Protein AF-A0AAT9IU00-F1 (afdb_monomer_lite)

Sequence (123 aa):
MLDIQGVTMPIAVALGVAGVKTIEDLADLATDEIRGGFEQKGGERVRVPGALESFNLSVPDAENLILNARIAAGWIEAPVVEEVEEAYEEGDLAADADAELADLEVANEVEGGEADADATTEQ

pLDDT: mean 78.3, std 22.3, range [33.0, 97.0]

Radius of gyration: 32.06 Å; chains: 1; bounding box: 76×57×66 Å

Secondary structure (DSSP, 8-state):
-TTSTT--HHHHHHHHHTT--SHHHHHH--HHHHH-EEEEETTEEEEE--TTGGGT--HHHHHHHHHHHHHHTTSSPPP-------------------S------------------------

Structure (mmCIF, N/CA/C/O backbone):
data_AF-A0AAT9IU00-F1
#
_entry.id   AF-A0AAT9IU00-F1
#
loop_
_atom_site.group_PDB
_atom_site.id
_atom_site.type_symbol
_atom_site.label_atom_id
_atom_site.label_alt_id
_atom_site.label_comp_id
_atom_site.label_asym_id
_atom_site.label_entity_id
_atom_site.label_seq_id
_atom_site.pdbx_PDB_ins_code
_atom_site.Cartn_x
_atom_site.Cartn_y
_atom_site.Cartn_z
_atom_site.occupancy
_atom_site.B_iso_or_equiv
_atom_site.auth_seq_id
_atom_site.auth_comp_id
_atom_site.auth_asym_id
_atom_site.auth_atom_id
_atom_site.pdbx_PDB_model_num
ATOM 1 N N . MET A 1 1 ? -8.202 -7.015 -9.441 1.00 81.94 1 MET A N 1
ATOM 2 C CA . MET A 1 1 ? -7.179 -6.716 -8.409 1.00 81.94 1 MET A CA 1
ATOM 3 C C . MET A 1 1 ? -5.931 -7.567 -8.600 1.00 81.94 1 MET A C 1
ATOM 5 O O . MET A 1 1 ? -4.857 -6.996 -8.646 1.00 81.94 1 MET A O 1
ATOM 9 N N . LEU A 1 2 ? -6.048 -8.894 -8.748 1.00 91.38 2 LEU A N 1
ATOM 10 C CA . LEU A 1 2 ? -4.895 -9.767 -9.039 1.00 91.38 2 LEU A CA 1
ATOM 11 C C . LEU A 1 2 ? -4.220 -9.471 -10.390 1.00 91.38 2 LEU A C 1
ATOM 13 O O . LEU A 1 2 ? -3.052 -9.786 -10.562 1.00 91.38 2 LEU A O 1
ATOM 17 N N . ASP A 1 3 ? -4.935 -8.836 -11.319 1.00 90.06 3 ASP A N 1
ATOM 18 C CA . ASP A 1 3 ? -4.396 -8.434 -12.625 1.00 90.06 3 ASP A CA 1
ATOM 19 C C . ASP A 1 3 ? -3.519 -7.168 -12.562 1.00 90.06 3 ASP A C 1
ATOM 21 O O . ASP A 1 3 ? -2.960 -6.750 -13.572 1.00 90.06 3 ASP A O 1
ATOM 25 N N . ILE A 1 4 ? -3.403 -6.530 -11.391 1.00 93.00 4 ILE A N 1
ATOM 26 C CA . ILE A 1 4 ? -2.577 -5.334 -11.200 1.00 93.00 4 ILE A CA 1
ATOM 27 C C . ILE A 1 4 ? -1.122 -5.767 -11.023 1.00 93.00 4 ILE A C 1
ATOM 29 O O . ILE A 1 4 ? -0.796 -6.550 -10.128 1.00 93.00 4 ILE A O 1
ATOM 33 N N . GLN A 1 5 ? -0.225 -5.206 -11.832 1.00 93.00 5 GLN A N 1
ATOM 34 C CA . GLN A 1 5 ? 1.207 -5.458 -11.704 1.00 93.00 5 GLN A CA 1
ATOM 35 C C . GLN A 1 5 ? 1.710 -5.099 -10.296 1.00 93.00 5 GLN A C 1
ATOM 37 O O . GLN A 1 5 ? 1.508 -3.987 -9.807 1.00 93.00 5 GLN A O 1
ATOM 42 N N . GLY A 1 6 ? 2.394 -6.054 -9.662 1.00 90.69 6 GLY A N 1
ATOM 43 C CA . GLY A 1 6 ? 2.893 -5.944 -8.287 1.00 90.69 6 GLY A CA 1
ATOM 44 C C . GLY A 1 6 ? 1.956 -6.537 -7.227 1.00 90.69 6 GLY A C 1
ATOM 45 O O . GLY A 1 6 ? 2.404 -6.813 -6.115 1.00 90.69 6 GLY A O 1
ATOM 46 N N . VAL A 1 7 ? 0.689 -6.824 -7.557 1.00 95.38 7 VAL A N 1
ATOM 47 C CA . VAL A 1 7 ? -0.237 -7.510 -6.643 1.00 95.38 7 VAL A CA 1
ATOM 48 C C . VAL A 1 7 ? -0.056 -9.023 -6.769 1.00 95.38 7 VAL A C 1
ATOM 50 O O . VAL A 1 7 ? -0.631 -9.686 -7.626 1.00 95.38 7 VAL A O 1
ATOM 53 N N . THR A 1 8 ? 0.747 -9.593 -5.874 1.00 95.81 8 THR A N 1
ATOM 54 C CA . THR A 1 8 ? 0.852 -11.052 -5.724 1.00 95.81 8 THR A CA 1
ATOM 55 C C . THR A 1 8 ? -0.319 -11.609 -4.908 1.00 95.81 8 THR A C 1
ATOM 57 O O . THR A 1 8 ? -0.981 -10.876 -4.172 1.00 95.81 8 THR A O 1
ATOM 60 N N . MET A 1 9 ? -0.567 -12.923 -4.973 1.00 96.44 9 MET A N 1
ATOM 61 C CA . MET A 1 9 ? -1.630 -13.556 -4.176 1.00 96.44 9 MET A CA 1
ATOM 62 C C . MET A 1 9 ? -1.497 -13.281 -2.659 1.00 96.44 9 MET A C 1
ATOM 64 O O . MET A 1 9 ? -2.495 -12.906 -2.044 1.00 96.44 9 MET A O 1
ATOM 68 N N . PRO A 1 10 ? -0.303 -13.380 -2.032 1.00 96.38 10 PRO A N 1
ATOM 69 C CA . PRO A 1 10 ? -0.130 -12.991 -0.629 1.00 96.38 10 PRO A CA 1
ATOM 70 C C . PRO A 1 10 ? -0.438 -11.514 -0.352 1.00 96.38 10 PRO A C 1
ATOM 72 O O . PRO A 1 10 ? -1.053 -11.203 0.666 1.00 96.38 10 PRO A O 1
ATOM 75 N N . ILE A 1 11 ? -0.053 -10.614 -1.263 1.00 96.00 11 ILE A N 1
ATOM 76 C CA . ILE A 1 11 ? -0.340 -9.176 -1.151 1.00 96.00 11 ILE A CA 1
ATOM 77 C C . ILE A 1 11 ? -1.850 -8.929 -1.212 1.00 96.00 11 ILE A C 1
ATOM 79 O O . ILE A 1 11 ? -2.383 -8.212 -0.370 1.00 96.00 11 ILE A O 1
ATOM 83 N N . ALA A 1 12 ? -2.562 -9.570 -2.142 1.00 95.88 12 ALA A N 1
ATOM 84 C CA . ALA A 1 12 ? -4.016 -9.455 -2.247 1.00 95.88 12 ALA A CA 1
ATOM 85 C C . ALA A 1 12 ? -4.734 -9.936 -0.974 1.00 95.88 12 ALA A C 1
ATOM 87 O O . ALA A 1 12 ? -5.691 -9.307 -0.526 1.00 95.88 12 ALA A O 1
ATOM 88 N N . VAL A 1 13 ? -4.255 -11.021 -0.354 1.00 96.25 13 VAL A N 1
ATOM 89 C CA . VAL A 1 13 ? -4.796 -11.506 0.927 1.00 96.25 13 VAL A CA 1
ATOM 90 C C . VAL A 1 13 ? -4.564 -10.487 2.042 1.00 96.25 13 VAL A C 1
ATOM 92 O O . VAL A 1 13 ? -5.497 -10.184 2.784 1.00 96.25 13 VAL A O 1
ATOM 95 N 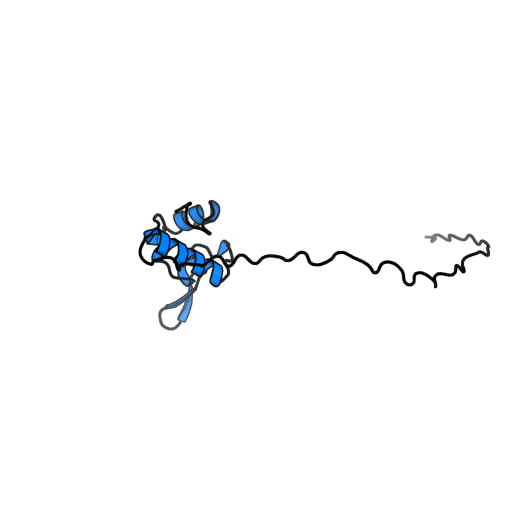N . ALA A 1 14 ? -3.353 -9.938 2.154 1.00 96.19 14 ALA A N 1
ATOM 96 C CA . ALA A 1 14 ? -3.031 -8.944 3.176 1.00 96.19 14 ALA A CA 1
ATOM 97 C C . ALA A 1 14 ? -3.862 -7.660 3.020 1.00 96.19 14 ALA A C 1
ATOM 99 O O . ALA A 1 14 ? -4.428 -7.174 3.999 1.00 96.19 14 ALA A O 1
ATOM 100 N N . LEU A 1 15 ? -4.027 -7.176 1.786 1.00 95.88 15 LEU A N 1
ATOM 101 C CA . LEU A 1 15 ? -4.906 -6.049 1.467 1.00 95.88 15 LEU A CA 1
ATOM 102 C C . LEU A 1 15 ? -6.363 -6.345 1.855 1.00 95.88 15 LEU A C 1
ATOM 104 O O . LEU A 1 15 ? -6.999 -5.532 2.525 1.00 95.88 15 LEU A O 1
ATOM 108 N N . GLY A 1 16 ? -6.862 -7.548 1.555 1.00 95.44 16 GLY A N 1
ATOM 109 C CA . GLY A 1 16 ? -8.204 -7.974 1.959 1.00 95.44 16 GLY A CA 1
ATOM 110 C C . GLY A 1 16 ? -8.409 -8.006 3.479 1.00 95.44 16 GLY A C 1
ATOM 111 O O . GLY A 1 16 ? -9.475 -7.615 3.960 1.00 95.44 16 GLY A O 1
ATOM 112 N N . VAL A 1 17 ? -7.392 -8.420 4.247 1.00 95.75 17 VAL A N 1
ATOM 113 C CA . VAL A 1 17 ? -7.401 -8.375 5.724 1.00 95.75 17 VAL A CA 1
ATOM 114 C C . VAL A 1 17 ? -7.392 -6.933 6.238 1.00 95.75 17 VAL A C 1
ATOM 116 O O . VAL A 1 17 ? -8.089 -6.633 7.206 1.00 95.75 17 VAL A O 1
ATOM 119 N N . ALA A 1 18 ? -6.670 -6.036 5.564 1.00 94.75 18 ALA A N 1
ATOM 120 C CA . ALA A 1 18 ? -6.656 -4.603 5.857 1.00 94.75 18 ALA A CA 1
ATOM 121 C C . ALA A 1 18 ? -7.942 -3.867 5.422 1.00 94.75 18 ALA A C 1
ATOM 123 O O . ALA A 1 18 ? -8.090 -2.680 5.694 1.00 94.75 18 ALA A O 1
ATOM 124 N N . GLY A 1 19 ? -8.893 -4.559 4.782 1.00 95.31 19 GLY A N 1
ATOM 125 C CA . GLY A 1 19 ? -10.180 -3.998 4.363 1.00 95.31 19 GLY A CA 1
ATOM 126 C C . GLY A 1 19 ? -10.215 -3.454 2.933 1.00 95.31 19 GLY A C 1
ATOM 127 O O . GLY A 1 19 ? -11.270 -2.996 2.505 1.00 95.31 19 GLY A O 1
ATOM 128 N N . VAL A 1 20 ? -9.118 -3.573 2.185 1.00 96.62 20 VAL A N 1
ATOM 129 C CA . VAL A 1 20 ? -8.971 -3.136 0.791 1.00 96.62 20 VAL A CA 1
ATOM 130 C C . VAL A 1 20 ? -9.444 -4.269 -0.120 1.00 96.62 20 VAL A C 1
ATOM 132 O O . VAL A 1 20 ? -8.789 -5.309 -0.216 1.00 96.62 20 VAL A O 1
ATOM 135 N N . LYS A 1 21 ? -10.618 -4.119 -0.743 1.00 94.69 21 LYS A N 1
ATOM 136 C CA . LYS A 1 21 ? -11.301 -5.224 -1.451 1.00 94.69 21 LYS A CA 1
ATOM 137 C C . LYS A 1 21 ? -11.456 -4.983 -2.942 1.00 94.69 21 LYS A C 1
ATOM 139 O O . LYS A 1 21 ? -11.621 -5.941 -3.700 1.00 94.69 21 LYS A O 1
ATOM 144 N N . THR A 1 22 ? -11.447 -3.725 -3.351 1.00 96.38 22 THR A N 1
ATOM 145 C CA . THR A 1 22 ? -11.655 -3.307 -4.734 1.00 96.38 22 THR A CA 1
ATOM 146 C C . THR A 1 22 ? -10.388 -2.685 -5.314 1.00 96.38 22 THR A C 1
ATOM 148 O O . THR A 1 22 ? -9.404 -2.449 -4.609 1.00 96.38 22 THR A O 1
ATOM 151 N N . ILE A 1 23 ? -10.382 -2.483 -6.632 1.00 96.06 23 ILE A N 1
ATOM 152 C CA . ILE A 1 23 ? -9.267 -1.806 -7.308 1.00 96.06 23 ILE A CA 1
ATOM 153 C C . ILE A 1 23 ? -9.257 -0.334 -6.892 1.00 96.06 23 ILE A C 1
ATOM 155 O O . ILE A 1 23 ? -8.197 0.230 -6.647 1.00 96.06 23 ILE A O 1
ATOM 159 N N . GLU A 1 24 ? -10.446 0.243 -6.754 1.00 96.25 24 GLU A N 1
ATOM 160 C CA . GLU A 1 24 ? -10.686 1.602 -6.297 1.00 96.25 24 GLU A CA 1
ATOM 161 C C . GLU A 1 24 ? -10.171 1.812 -4.869 1.00 96.25 24 GLU A C 1
ATOM 163 O O . GLU A 1 24 ? -9.480 2.796 -4.631 1.00 96.25 24 GLU A O 1
ATOM 168 N N . ASP A 1 25 ? -10.405 0.861 -3.953 1.00 96.81 25 ASP A N 1
ATOM 169 C CA . ASP A 1 25 ? -9.865 0.942 -2.587 1.00 96.81 25 ASP A CA 1
ATOM 170 C C . ASP A 1 25 ? -8.330 1.002 -2.603 1.00 96.81 25 ASP A C 1
ATOM 172 O O . ASP A 1 25 ? -7.733 1.776 -1.866 1.00 96.81 25 ASP A O 1
ATOM 176 N N . LEU A 1 26 ? -7.678 0.187 -3.443 1.00 95.94 26 LEU A N 1
ATOM 177 C CA . LEU A 1 26 ? -6.216 0.178 -3.559 1.00 95.94 26 LEU A CA 1
ATOM 178 C C . LEU A 1 26 ? -5.683 1.459 -4.221 1.00 95.94 26 LEU A C 1
ATOM 180 O O . LEU A 1 26 ? -4.610 1.935 -3.858 1.00 95.94 26 LEU A O 1
ATOM 184 N N . ALA A 1 27 ? -6.417 2.005 -5.191 1.00 96.88 27 ALA A N 1
ATOM 185 C CA . ALA A 1 27 ? -6.061 3.234 -5.894 1.00 96.88 27 ALA A CA 1
ATOM 186 C C . ALA A 1 27 ? -6.154 4.485 -4.998 1.00 96.88 27 ALA A C 1
ATOM 188 O O . ALA A 1 27 ? -5.417 5.456 -5.231 1.00 96.88 27 ALA A O 1
ATOM 189 N N . ASP A 1 28 ? -7.033 4.453 -3.990 1.00 97.00 28 ASP A N 1
ATOM 190 C CA . ASP A 1 28 ? -7.243 5.540 -3.026 1.00 97.00 28 ASP A CA 1
ATOM 191 C C . ASP A 1 28 ? -6.151 5.613 -1.948 1.00 97.00 28 ASP A C 1
ATOM 193 O O . ASP A 1 28 ? -5.912 6.680 -1.387 1.00 97.00 28 ASP A O 1
ATOM 197 N N . LEU A 1 29 ? -5.435 4.511 -1.694 1.00 96.62 29 LEU A N 1
ATOM 198 C CA . LEU A 1 29 ? -4.408 4.469 -0.652 1.00 96.62 29 LEU A CA 1
ATOM 199 C C . LEU A 1 29 ? -3.231 5.414 -0.919 1.00 96.62 29 LEU A C 1
ATOM 201 O O . LEU A 1 29 ? -2.760 5.594 -2.051 1.00 96.62 29 LEU A O 1
ATOM 205 N N . ALA A 1 30 ? -2.680 5.933 0.175 1.00 96.06 30 ALA A N 1
ATOM 206 C CA . ALA A 1 30 ? -1.387 6.596 0.222 1.00 96.06 30 ALA A CA 1
ATOM 207 C C . ALA A 1 30 ? -0.236 5.620 0.540 1.00 96.06 30 ALA A C 1
ATOM 209 O O . ALA A 1 30 ? -0.408 4.534 1.102 1.00 96.06 30 ALA A O 1
ATOM 210 N N . THR A 1 31 ? 0.992 6.022 0.201 1.00 96.12 31 THR A N 1
ATOM 211 C CA . THR A 1 31 ? 2.203 5.205 0.396 1.00 96.12 31 THR A CA 1
ATOM 212 C C . THR A 1 31 ? 2.424 4.817 1.863 1.00 96.12 31 THR A C 1
ATOM 214 O O . THR A 1 31 ? 2.914 3.722 2.154 1.00 96.12 31 THR A O 1
ATOM 217 N N . ASP A 1 32 ? 2.067 5.689 2.804 1.00 95.12 32 ASP A N 1
ATOM 218 C CA . ASP A 1 32 ? 2.178 5.451 4.242 1.00 95.12 32 ASP A CA 1
ATOM 219 C C . ASP A 1 32 ? 1.067 4.549 4.794 1.00 95.12 32 ASP A C 1
ATOM 221 O O . ASP A 1 32 ? 1.327 3.794 5.728 1.00 95.12 32 ASP A O 1
ATOM 225 N N . GLU A 1 33 ? -0.113 4.517 4.176 1.00 95.69 33 GLU A N 1
ATOM 226 C CA . GLU A 1 33 ? -1.151 3.526 4.495 1.00 95.69 33 GLU A CA 1
ATOM 227 C C . GLU A 1 33 ? -0.736 2.114 4.061 1.00 95.69 33 GLU A C 1
ATOM 229 O O . GLU A 1 33 ? -1.121 1.125 4.683 1.00 95.69 33 GLU A O 1
ATOM 234 N N . ILE A 1 34 ? 0.119 1.999 3.039 1.00 95.88 34 ILE A N 1
ATOM 235 C CA . ILE A 1 34 ? 0.691 0.720 2.603 1.00 95.88 34 ILE A CA 1
ATOM 236 C C . ILE A 1 34 ? 1.880 0.307 3.473 1.00 95.88 34 ILE A C 1
ATOM 238 O O . ILE A 1 34 ? 1.943 -0.832 3.938 1.00 95.88 34 ILE A O 1
ATOM 242 N N . ARG A 1 35 ? 2.841 1.210 3.691 1.00 95.88 35 ARG A N 1
ATOM 243 C CA . ARG A 1 35 ? 4.136 0.886 4.327 1.00 95.88 35 ARG A CA 1
ATOM 244 C C . ARG A 1 35 ? 4.200 1.177 5.825 1.00 95.88 35 ARG A C 1
ATOM 246 O O . ARG A 1 35 ? 5.165 0.803 6.489 1.00 95.88 35 ARG A O 1
ATOM 253 N N . GLY A 1 36 ? 3.202 1.865 6.352 1.00 94.88 36 GLY A N 1
ATOM 254 C CA . GLY A 1 36 ? 3.166 2.367 7.713 1.00 94.88 36 GLY A CA 1
ATOM 255 C C . GLY A 1 36 ? 3.762 3.765 7.799 1.00 94.88 36 GLY A C 1
ATOM 256 O O . GLY A 1 36 ? 4.872 4.041 7.326 1.00 94.88 36 GLY A O 1
ATOM 257 N N . GLY A 1 37 ? 3.039 4.642 8.481 1.00 93.69 37 GLY A N 1
ATOM 258 C CA . GLY A 1 37 ? 3.332 6.060 8.611 1.00 93.69 37 GLY A CA 1
ATOM 259 C C . GLY A 1 37 ? 3.515 6.501 10.053 1.00 93.69 37 GLY A C 1
ATOM 260 O O . GLY A 1 37 ? 3.698 5.702 10.976 1.00 93.69 37 GLY A O 1
ATOM 261 N N . PHE A 1 38 ? 3.495 7.812 10.246 1.00 93.81 38 PHE A N 1
ATOM 262 C CA . PHE A 1 38 ? 3.360 8.410 11.563 1.00 93.81 38 PHE A CA 1
ATOM 263 C C . PHE A 1 38 ? 2.255 9.451 11.512 1.00 93.81 38 PHE A C 1
ATOM 265 O O . PHE A 1 38 ? 2.260 10.312 10.637 1.00 93.81 38 PHE A O 1
ATOM 272 N N . GLU A 1 39 ? 1.363 9.407 12.490 1.00 92.44 39 GLU A N 1
ATOM 273 C CA . GLU A 1 39 ? 0.280 10.369 12.642 1.00 92.44 39 GLU A CA 1
ATOM 274 C C . GLU A 1 39 ? 0.519 11.245 13.873 1.00 92.44 39 GLU A C 1
ATOM 276 O O . GLU A 1 39 ? 1.068 10.795 14.881 1.00 92.44 39 GLU A O 1
ATOM 281 N N . GLN A 1 40 ? 0.080 12.501 13.812 1.00 93.31 40 GLN A N 1
ATOM 282 C CA . GLN A 1 40 ? 0.092 13.412 14.957 1.00 93.31 40 GLN A CA 1
ATOM 283 C C . GLN A 1 40 ? -1.241 13.296 15.705 1.00 93.31 40 GLN A C 1
ATOM 285 O O . GLN A 1 40 ? -2.274 13.741 15.204 1.00 93.31 40 GLN A O 1
ATOM 290 N N . LYS A 1 41 ? -1.230 12.742 16.921 1.00 90.69 41 LYS A N 1
ATOM 291 C CA . LYS A 1 41 ? -2.411 12.675 17.800 1.00 90.69 41 LYS A CA 1
ATOM 292 C C . LYS A 1 41 ? -2.126 13.461 19.072 1.00 90.69 41 LYS A C 1
ATOM 294 O O . LYS A 1 41 ? -1.249 13.107 19.846 1.00 90.69 41 LYS A O 1
ATOM 299 N N . GLY A 1 42 ? -2.834 14.576 19.261 1.00 86.31 42 GLY A N 1
ATOM 300 C CA . GLY A 1 42 ? -2.691 15.404 20.466 1.00 86.31 42 GLY A CA 1
ATOM 301 C C . GLY A 1 42 ? -1.305 16.035 20.660 1.00 86.31 42 GLY A C 1
ATOM 302 O O . GLY A 1 42 ? -0.933 16.329 21.789 1.00 86.31 42 GLY A O 1
ATOM 303 N N . GLY A 1 43 ? -0.539 16.238 19.582 1.00 92.00 43 GLY A N 1
ATOM 304 C CA . GLY A 1 43 ? 0.823 16.787 19.637 1.00 92.00 43 GLY A CA 1
ATOM 305 C C . GLY A 1 43 ? 1.931 15.740 19.792 1.00 92.00 43 GLY A C 1
ATOM 306 O O . GLY A 1 43 ? 3.102 16.109 19.745 1.00 92.00 43 GLY A O 1
ATOM 307 N N . GLU A 1 44 ? 1.583 14.456 19.916 1.00 91.19 44 GLU A N 1
ATOM 308 C CA . GLU A 1 44 ? 2.532 13.343 19.915 1.00 91.19 44 GLU A CA 1
ATOM 309 C C . GLU A 1 44 ? 2.536 12.616 18.564 1.00 91.19 44 GLU A C 1
ATOM 311 O O . GLU A 1 44 ? 1.494 12.438 17.923 1.00 91.19 44 GLU A O 1
ATOM 316 N N . ARG A 1 45 ? 3.728 12.184 18.144 1.00 95.06 45 ARG A N 1
ATOM 317 C CA . ARG A 1 45 ? 3.945 11.416 16.918 1.00 95.06 45 ARG A CA 1
ATOM 318 C C . ARG A 1 45 ? 3.764 9.924 17.209 1.00 95.06 45 ARG A C 1
ATOM 320 O O . ARG A 1 45 ? 4.632 9.306 17.820 1.00 95.06 45 ARG A O 1
ATOM 327 N N . VAL A 1 46 ? 2.674 9.337 16.722 1.00 95.19 46 VAL A N 1
ATOM 328 C CA . VAL A 1 46 ? 2.329 7.918 16.911 1.00 95.19 46 VAL A CA 1
ATOM 329 C C . VAL A 1 46 ? 2.612 7.140 15.626 1.00 95.19 46 VAL A C 1
ATOM 331 O O . VAL A 1 46 ? 2.235 7.573 14.540 1.00 95.19 46 VAL A O 1
ATOM 334 N N . ARG A 1 47 ? 3.285 5.987 15.731 1.00 93.69 47 ARG A N 1
ATOM 335 C CA . ARG A 1 47 ? 3.501 5.073 14.596 1.00 93.69 47 ARG A CA 1
ATOM 336 C C . ARG A 1 47 ? 2.193 4.352 14.269 1.00 93.69 47 ARG A C 1
ATOM 338 O O . ARG A 1 47 ? 1.583 3.773 15.166 1.00 93.69 47 ARG A O 1
ATOM 345 N N . VAL A 1 48 ? 1.804 4.353 12.997 1.00 94.44 48 VAL A N 1
ATOM 346 C CA . VAL A 1 48 ? 0.647 3.597 12.501 1.00 94.44 48 VAL A CA 1
ATOM 347 C C . VAL A 1 48 ? 1.147 2.547 11.511 1.00 94.44 48 VAL A C 1
ATOM 349 O O . VAL A 1 48 ? 1.860 2.918 10.573 1.00 94.44 48 VAL A O 1
ATOM 352 N N . PRO A 1 49 ? 0.849 1.254 11.733 1.00 94.06 49 PRO A N 1
ATOM 353 C CA . PRO A 1 49 ? 1.281 0.202 10.829 1.00 94.06 49 PRO A CA 1
ATOM 354 C C . PRO A 1 49 ? 0.513 0.263 9.509 1.00 94.06 49 PRO A C 1
ATOM 356 O O . PRO A 1 49 ? -0.671 0.597 9.489 1.00 94.06 49 PRO A O 1
ATOM 359 N N . GLY A 1 50 ? 1.196 -0.062 8.414 1.00 95.44 50 GLY A N 1
ATOM 360 C CA . GLY A 1 50 ? 0.601 -0.081 7.077 1.00 95.44 50 GLY A CA 1
ATOM 361 C C . GLY A 1 50 ? 0.027 -1.444 6.709 1.00 95.44 50 GLY A C 1
ATOM 362 O O . GLY A 1 50 ? 0.426 -2.469 7.265 1.00 95.44 50 GLY A O 1
ATOM 363 N N . ALA A 1 51 ? -0.862 -1.471 5.717 1.00 95.62 51 ALA A N 1
ATOM 364 C CA . ALA A 1 51 ? -1.526 -2.681 5.233 1.00 95.62 51 ALA A CA 1
ATOM 365 C C . ALA A 1 51 ? -0.549 -3.765 4.738 1.00 95.62 51 ALA A C 1
ATOM 367 O O . ALA A 1 51 ? -0.830 -4.957 4.863 1.00 95.62 51 ALA A O 1
ATOM 368 N N . LEU A 1 52 ? 0.605 -3.363 4.195 1.00 96.31 52 LEU A N 1
ATOM 3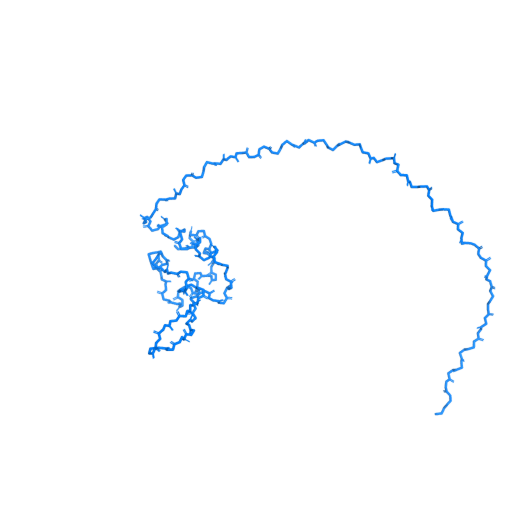69 C CA . LEU A 1 52 ? 1.642 -4.249 3.660 1.00 96.31 52 LEU A CA 1
ATOM 370 C C . LEU A 1 52 ? 2.992 -4.084 4.375 1.00 96.31 52 LEU A C 1
ATOM 372 O O . LEU A 1 52 ? 4.027 -4.447 3.816 1.00 96.31 52 LEU A O 1
ATOM 376 N N . GLU A 1 53 ? 3.017 -3.582 5.615 1.00 94.12 53 GLU A N 1
ATOM 377 C CA . GLU A 1 53 ? 4.273 -3.353 6.353 1.00 94.12 53 GLU A CA 1
ATOM 378 C C . GLU A 1 53 ? 5.112 -4.639 6.485 1.00 94.12 53 GLU A C 1
ATOM 380 O O . GLU A 1 53 ? 6.333 -4.605 6.342 1.00 94.12 53 GLU A O 1
ATOM 385 N N . SER A 1 54 ? 4.468 -5.803 6.634 1.00 94.25 54 SER A N 1
ATOM 386 C CA . SER A 1 54 ? 5.148 -7.107 6.707 1.00 94.25 54 SER A CA 1
ATOM 387 C C . SER A 1 54 ? 5.882 -7.515 5.423 1.00 94.25 54 SER A C 1
ATOM 389 O O . SER A 1 54 ? 6.764 -8.368 5.481 1.00 94.25 54 SER A O 1
ATOM 391 N N . PHE A 1 55 ? 5.539 -6.924 4.275 1.00 95.75 55 PHE A N 1
ATOM 392 C CA . PHE A 1 55 ? 6.199 -7.195 2.994 1.00 95.75 55 PHE A CA 1
ATOM 393 C C . PHE A 1 55 ? 7.449 -6.338 2.783 1.00 95.75 55 PHE A C 1
ATOM 395 O O . PHE A 1 55 ? 8.172 -6.561 1.816 1.00 95.75 55 PHE A O 1
ATOM 402 N N . ASN A 1 56 ? 7.708 -5.374 3.677 1.00 94.62 56 ASN A N 1
ATOM 403 C CA . ASN A 1 56 ? 8.876 -4.498 3.650 1.00 94.62 56 ASN A CA 1
ATOM 404 C C . ASN A 1 56 ? 9.146 -3.892 2.258 1.00 94.62 56 ASN A C 1
ATOM 406 O O . ASN A 1 56 ? 10.291 -3.815 1.810 1.00 94.62 56 ASN A O 1
ATOM 410 N N . LEU A 1 57 ? 8.073 -3.480 1.571 1.00 95.00 57 LEU A N 1
ATOM 411 C CA . LEU A 1 57 ? 8.155 -2.862 0.249 1.00 95.00 57 LEU A CA 1
ATOM 412 C C . LEU A 1 57 ? 9.068 -1.636 0.302 1.00 95.00 57 LEU A C 1
ATOM 414 O O . LEU A 1 57 ? 9.108 -0.924 1.315 1.00 95.00 57 LEU A O 1
ATOM 418 N N . SER A 1 58 ? 9.782 -1.364 -0.788 1.00 96.00 58 SER A N 1
ATOM 419 C CA . SER A 1 58 ? 10.484 -0.090 -0.944 1.00 96.00 58 SER A CA 1
ATOM 420 C C . SER A 1 58 ? 9.478 1.055 -1.175 1.00 96.00 58 SER A C 1
ATOM 422 O O . SER A 1 58 ? 8.293 0.815 -1.415 1.00 96.00 58 SER A O 1
ATOM 424 N N . VAL A 1 59 ? 9.922 2.317 -1.063 1.00 95.31 59 VAL A N 1
ATOM 425 C CA . VAL A 1 59 ? 9.085 3.476 -1.445 1.00 95.31 59 VAL A CA 1
ATOM 426 C C . VAL A 1 59 ? 8.583 3.330 -2.890 1.00 95.31 59 VAL A C 1
ATOM 428 O O . VAL A 1 59 ? 7.365 3.333 -3.062 1.00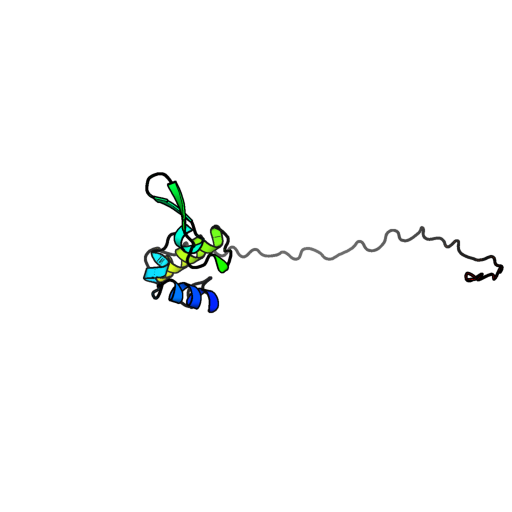 95.31 59 VAL A O 1
ATOM 431 N N . PRO A 1 60 ? 9.462 3.136 -3.901 1.00 96.62 60 PRO A N 1
ATOM 432 C CA . PRO A 1 60 ? 9.011 3.073 -5.286 1.00 96.62 60 PRO A CA 1
ATOM 433 C C . PRO A 1 60 ? 8.116 1.864 -5.561 1.00 96.62 60 PRO A C 1
ATOM 435 O O . PRO A 1 60 ? 7.189 1.984 -6.350 1.00 96.62 60 PRO A O 1
ATOM 438 N N . ASP A 1 61 ? 8.315 0.720 -4.897 1.00 95.94 61 ASP A N 1
ATOM 439 C CA . ASP A 1 61 ? 7.432 -0.439 -5.100 1.00 95.94 61 ASP A CA 1
ATOM 440 C C . ASP A 1 61 ? 6.005 -0.163 -4.618 1.00 95.94 61 ASP A C 1
ATOM 442 O O . ASP A 1 61 ? 5.042 -0.517 -5.295 1.00 95.94 61 ASP A O 1
ATOM 446 N N . ALA A 1 62 ? 5.857 0.492 -3.462 1.00 96.56 62 ALA A N 1
ATOM 447 C CA . ALA A 1 62 ? 4.544 0.873 -2.948 1.00 96.56 62 ALA A CA 1
ATOM 448 C C . ALA A 1 62 ? 3.883 1.953 -3.818 1.00 96.56 62 ALA A C 1
ATOM 450 O O . ALA A 1 62 ? 2.691 1.864 -4.103 1.00 96.56 62 ALA A O 1
ATOM 451 N N . GLU A 1 63 ? 4.653 2.940 -4.282 1.00 96.31 63 GLU A N 1
ATOM 452 C CA . GLU A 1 63 ? 4.162 3.970 -5.203 1.00 96.31 63 GLU A CA 1
ATOM 453 C C . GLU A 1 63 ? 3.722 3.369 -6.543 1.00 96.31 63 GLU A C 1
ATOM 455 O O . GLU A 1 63 ? 2.632 3.679 -7.022 1.00 96.31 63 GLU A O 1
ATOM 460 N N . ASN A 1 64 ? 4.513 2.455 -7.110 1.00 96.12 64 ASN A N 1
ATOM 461 C CA . ASN A 1 64 ? 4.176 1.742 -8.340 1.00 96.12 64 ASN A CA 1
ATOM 462 C C . ASN A 1 64 ? 2.921 0.882 -8.172 1.00 96.12 64 ASN A C 1
ATOM 464 O O . ASN A 1 64 ? 2.084 0.847 -9.071 1.00 96.12 64 ASN A O 1
ATOM 468 N N . LEU A 1 65 ? 2.748 0.222 -7.022 1.00 96.25 65 LEU A N 1
ATOM 469 C CA . LEU A 1 65 ? 1.540 -0.549 -6.722 1.00 96.25 65 LEU A CA 1
ATOM 470 C C . LEU A 1 65 ? 0.282 0.338 -6.774 1.00 96.25 65 LEU A C 1
ATOM 472 O O . LEU A 1 65 ? -0.703 -0.025 -7.418 1.00 96.25 65 LEU A O 1
ATOM 476 N N . ILE A 1 66 ? 0.337 1.514 -6.139 1.00 96.50 66 ILE A N 1
ATOM 477 C CA . ILE A 1 66 ? -0.760 2.495 -6.129 1.00 96.50 66 ILE A CA 1
ATOM 478 C C . ILE A 1 66 ? -0.994 3.049 -7.538 1.00 96.50 66 ILE A C 1
ATOM 480 O O . ILE A 1 66 ? -2.134 3.151 -7.991 1.00 96.50 66 ILE A O 1
ATOM 484 N N . LEU A 1 67 ? 0.074 3.390 -8.260 1.00 96.31 67 LEU A N 1
ATOM 485 C CA . LEU A 1 67 ? -0.006 3.942 -9.612 1.00 96.31 67 LEU A CA 1
ATOM 486 C C . LEU A 1 67 ? -0.639 2.942 -10.590 1.00 96.31 67 LEU A C 1
ATOM 488 O O . LEU A 1 67 ? -1.566 3.299 -11.317 1.00 96.31 67 LEU A O 1
ATOM 492 N N . ASN A 1 68 ? -0.225 1.675 -10.537 1.00 95.81 68 ASN A N 1
ATOM 493 C CA . ASN A 1 68 ? -0.815 0.600 -11.334 1.00 95.81 68 ASN A CA 1
ATOM 494 C C . ASN A 1 68 ? -2.293 0.379 -10.984 1.00 95.81 68 ASN A C 1
ATOM 496 O O . ASN A 1 68 ? -3.106 0.136 -11.877 1.00 95.81 68 ASN A O 1
ATOM 500 N N . ALA A 1 69 ? -2.667 0.502 -9.706 1.00 96.31 69 ALA A N 1
ATOM 501 C CA . ALA A 1 69 ? -4.065 0.431 -9.293 1.00 96.31 69 ALA A CA 1
ATOM 502 C C . ALA A 1 69 ? -4.893 1.604 -9.841 1.00 96.31 69 ALA A C 1
ATOM 504 O O . ALA A 1 69 ? -5.995 1.383 -10.336 1.00 96.31 69 ALA A O 1
ATOM 505 N N . ARG A 1 70 ? -4.353 2.830 -9.840 1.00 96.56 70 ARG A N 1
ATOM 506 C CA . ARG A 1 70 ? -5.015 4.018 -10.417 1.00 96.56 70 ARG A CA 1
ATOM 507 C C . ARG A 1 70 ? -5.198 3.914 -11.928 1.00 96.56 70 ARG A C 1
ATOM 509 O O . ARG A 1 70 ? -6.236 4.336 -12.435 1.00 96.56 70 ARG A O 1
ATOM 516 N N . ILE A 1 71 ? -4.233 3.326 -12.635 1.00 95.44 71 ILE A N 1
ATOM 517 C CA . ILE A 1 71 ? -4.363 3.009 -14.065 1.00 95.44 71 ILE A CA 1
ATOM 518 C C . ILE A 1 71 ? -5.471 1.974 -14.271 1.00 95.44 71 ILE A C 1
ATOM 520 O O . ILE A 1 71 ? -6.367 2.181 -15.084 1.00 95.44 71 ILE A O 1
ATOM 524 N N . ALA A 1 72 ? -5.458 0.883 -13.499 1.00 93.88 72 ALA A N 1
ATOM 525 C CA . ALA A 1 72 ? -6.471 -0.168 -13.597 1.00 93.88 72 ALA A CA 1
ATOM 526 C C . ALA A 1 72 ? -7.887 0.323 -13.233 1.00 93.88 72 ALA A C 1
ATOM 528 O O . ALA A 1 72 ? -8.863 -0.158 -13.803 1.00 93.88 72 ALA A O 1
ATOM 529 N N . ALA A 1 73 ? -7.999 1.296 -12.323 1.00 94.50 73 ALA A N 1
ATOM 530 C CA . ALA A 1 73 ? -9.248 1.979 -11.980 1.00 94.50 73 ALA A CA 1
ATOM 531 C C . ALA A 1 73 ? -9.689 3.012 -13.038 1.00 94.50 73 ALA A C 1
ATOM 533 O O . ALA A 1 73 ? -10.793 3.549 -12.954 1.00 94.50 73 ALA A O 1
ATOM 534 N N . GLY A 1 74 ? -8.828 3.335 -14.009 1.00 94.94 74 GLY A N 1
ATOM 535 C CA . GLY A 1 74 ? -9.077 4.363 -15.020 1.00 94.94 74 GLY A CA 1
ATOM 536 C C . GLY A 1 74 ? -9.032 5.797 -14.483 1.00 94.94 74 GLY A C 1
ATOM 537 O O . GLY A 1 74 ? -9.598 6.695 -15.102 1.00 94.94 74 GLY A O 1
ATOM 538 N N . TRP A 1 75 ? -8.398 6.033 -13.329 1.00 94.88 75 TRP A N 1
ATOM 539 C CA . TRP A 1 75 ? -8.258 7.376 -12.746 1.00 94.88 75 TRP A CA 1
ATOM 540 C C . TRP A 1 75 ? -7.168 8.188 -13.437 1.00 94.88 75 TRP A C 1
ATOM 542 O O . TRP A 1 75 ? -7.248 9.414 -13.504 1.00 94.88 75 TRP A O 1
ATOM 552 N N . ILE A 1 76 ? -6.144 7.494 -13.932 1.00 93.44 76 ILE A N 1
ATOM 553 C CA . ILE A 1 76 ? -5.030 8.069 -14.679 1.00 93.44 76 ILE A CA 1
ATOM 554 C C . ILE A 1 76 ? -4.736 7.200 -15.899 1.00 93.44 76 ILE A C 1
ATOM 556 O O . ILE A 1 76 ? -4.959 5.990 -15.884 1.00 93.44 76 ILE A O 1
ATOM 560 N N . GLU A 1 77 ? -4.217 7.822 -16.949 1.00 91.19 77 GLU A N 1
ATOM 561 C CA . GLU A 1 77 ? -3.739 7.117 -18.134 1.00 91.19 77 GLU A CA 1
ATOM 562 C C . GLU A 1 77 ? -2.289 6.666 -17.922 1.00 91.19 77 GLU A C 1
ATOM 564 O O . GLU A 1 77 ? -1.480 7.398 -17.342 1.00 91.19 77 GLU A O 1
ATOM 569 N N . ALA A 1 78 ? -1.964 5.450 -18.366 1.00 85.88 78 ALA A N 1
ATOM 570 C CA . ALA A 1 78 ? -0.594 4.961 -18.324 1.00 85.88 78 ALA A CA 1
ATOM 571 C C . ALA A 1 78 ? 0.281 5.809 -19.261 1.00 85.88 78 ALA A C 1
ATOM 573 O O . ALA A 1 78 ? -0.138 6.085 -20.389 1.00 85.88 78 ALA A O 1
ATOM 574 N N . PRO A 1 79 ? 1.491 6.214 -18.844 1.00 79.88 79 PRO A N 1
ATOM 575 C CA . PRO A 1 79 ? 2.406 6.867 -19.764 1.00 79.88 79 PRO A CA 1
ATOM 576 C C . PRO A 1 79 ? 2.724 5.910 -20.917 1.00 79.88 79 PRO A C 1
ATOM 578 O O . PRO A 1 79 ? 2.989 4.727 -20.698 1.00 79.88 79 PRO A O 1
ATOM 581 N N . VAL A 1 80 ? 2.709 6.428 -22.146 1.00 75.75 80 VAL A N 1
ATOM 582 C CA . VAL A 1 80 ? 3.185 5.679 -23.310 1.00 75.75 80 VAL A CA 1
ATOM 583 C C . VAL A 1 80 ? 4.696 5.543 -23.164 1.00 75.75 80 VAL A C 1
ATOM 585 O O . VAL A 1 80 ? 5.443 6.492 -23.390 1.00 75.75 80 VAL A O 1
ATOM 588 N N . VAL A 1 81 ? 5.141 4.375 -22.716 1.00 71.00 81 VAL A N 1
ATOM 589 C CA . VAL A 1 81 ? 6.546 3.983 -22.782 1.00 71.00 81 VAL A CA 1
ATOM 590 C C . VAL A 1 81 ? 6.821 3.546 -24.215 1.00 71.00 81 VAL A C 1
ATOM 592 O O . VAL A 1 81 ? 6.371 2.486 -24.639 1.00 71.00 81 VAL A O 1
ATOM 595 N N . GLU A 1 82 ? 7.503 4.394 -24.989 1.00 67.38 82 GLU A N 1
ATOM 596 C CA . GLU A 1 82 ? 8.094 3.949 -26.249 1.00 67.38 82 GLU A CA 1
ATOM 597 C C . GLU A 1 82 ? 9.186 2.928 -25.910 1.00 67.38 82 GLU A C 1
ATOM 599 O O . GLU A 1 82 ? 10.178 3.258 -25.257 1.00 67.38 82 GLU A O 1
ATOM 604 N N . GLU A 1 83 ? 8.971 1.673 -26.305 1.00 61.31 83 GLU A N 1
ATOM 605 C CA . GLU A 1 83 ? 9.983 0.624 -26.228 1.00 61.31 83 GLU A CA 1
ATOM 606 C C . GLU A 1 83 ? 11.128 1.004 -27.171 1.00 61.31 83 GLU A C 1
ATOM 608 O O . GLU A 1 83 ? 11.072 0.780 -28.379 1.00 61.31 83 GLU A O 1
ATOM 613 N N . VAL A 1 84 ? 12.173 1.626 -26.628 1.00 60.28 84 VAL A N 1
ATOM 614 C CA . VAL A 1 84 ? 13.455 1.686 -27.320 1.00 60.28 84 VAL A CA 1
ATOM 615 C C . VAL A 1 84 ? 14.031 0.272 -27.306 1.00 60.28 84 VAL A C 1
ATOM 617 O O . VAL A 1 84 ? 14.457 -0.224 -26.265 1.00 60.28 84 VAL A O 1
ATOM 620 N N . GLU A 1 85 ? 13.988 -0.412 -28.452 1.00 54.50 85 GLU A N 1
ATOM 621 C CA . GLU A 1 85 ? 14.768 -1.630 -28.674 1.00 54.50 85 GLU A CA 1
ATOM 622 C C . GLU A 1 85 ? 16.248 -1.278 -28.470 1.00 54.50 85 GLU A C 1
ATOM 624 O O . GLU A 1 85 ? 16.906 -0.739 -29.362 1.00 54.50 85 GLU A O 1
ATOM 629 N N . GLU A 1 86 ? 16.790 -1.557 -27.285 1.00 47.34 86 GLU A N 1
ATOM 630 C CA . GLU A 1 86 ? 18.236 -1.591 -27.105 1.00 47.34 86 GLU A CA 1
ATOM 631 C C . GLU A 1 86 ? 18.762 -2.828 -27.835 1.00 47.34 86 GLU A C 1
ATOM 633 O O . GLU A 1 86 ? 18.804 -3.939 -27.303 1.00 47.34 86 GLU A O 1
ATOM 638 N N . ALA A 1 87 ? 19.127 -2.629 -29.102 1.00 47.19 87 ALA A N 1
ATOM 639 C CA . ALA A 1 87 ? 19.927 -3.571 -29.857 1.00 47.19 87 ALA A CA 1
ATOM 640 C C . ALA A 1 87 ? 21.265 -3.751 -29.128 1.00 47.19 87 ALA A C 1
ATOM 642 O O . ALA A 1 87 ? 22.154 -2.903 -29.192 1.00 47.19 87 ALA A O 1
ATOM 643 N N . TYR A 1 88 ? 21.406 -4.869 -28.426 1.00 48.16 88 TYR A N 1
ATOM 644 C CA . TYR A 1 88 ? 22.708 -5.398 -28.064 1.00 48.16 88 TYR A CA 1
ATOM 645 C C . TYR A 1 88 ? 23.420 -5.766 -29.373 1.00 48.16 88 TYR A C 1
ATOM 647 O O . TYR A 1 88 ? 23.190 -6.822 -29.959 1.00 48.16 88 TYR A O 1
ATOM 655 N N . GLU A 1 89 ? 24.278 -4.880 -29.876 1.00 47.56 89 GLU A N 1
ATOM 656 C CA . GLU A 1 89 ? 25.356 -5.329 -30.749 1.00 47.56 89 GLU A CA 1
ATOM 657 C C . GLU A 1 89 ? 26.264 -6.216 -29.891 1.00 47.56 89 GLU A C 1
ATOM 659 O O . GLU A 1 89 ? 27.054 -5.738 -29.077 1.00 47.56 89 GLU A O 1
ATOM 664 N N . GLU A 1 90 ? 26.102 -7.533 -30.038 1.00 52.06 90 GLU A N 1
ATOM 665 C CA . GLU A 1 90 ? 27.052 -8.545 -29.580 1.00 52.06 90 GLU A CA 1
ATOM 666 C C . GLU A 1 90 ? 28.353 -8.367 -30.382 1.00 52.06 90 GLU A C 1
ATOM 668 O O . GLU A 1 90 ? 28.614 -9.029 -31.386 1.00 52.06 90 GLU A O 1
ATOM 673 N N . GLY A 1 91 ? 29.126 -7.361 -29.978 1.00 44.91 91 GLY A N 1
ATOM 674 C CA . GLY A 1 91 ? 30.421 -7.009 -30.531 1.00 44.91 91 GLY A CA 1
ATOM 675 C C . GLY A 1 91 ? 31.536 -7.801 -29.858 1.00 44.91 91 GLY A C 1
ATOM 676 O O . GLY A 1 91 ? 32.050 -7.393 -28.823 1.00 44.91 91 GLY A O 1
ATOM 677 N N . ASP A 1 92 ? 31.915 -8.889 -30.522 1.00 46.28 92 ASP A N 1
ATOM 678 C CA . ASP A 1 92 ? 33.267 -9.457 -30.569 1.00 46.28 92 ASP A CA 1
ATOM 679 C C . ASP A 1 92 ? 33.797 -10.197 -29.322 1.00 46.28 92 ASP A C 1
ATOM 681 O O . ASP A 1 92 ? 34.625 -9.721 -28.546 1.00 46.28 92 ASP A O 1
ATOM 685 N N . LEU A 1 93 ? 33.396 -11.466 -29.202 1.00 49.44 93 LEU A N 1
ATOM 686 C CA . LEU A 1 93 ? 34.250 -12.505 -28.626 1.00 49.44 93 LEU A CA 1
ATOM 687 C C . LEU A 1 93 ? 35.358 -12.859 -29.637 1.00 49.44 93 LEU A C 1
ATOM 689 O O . LEU A 1 93 ? 35.218 -13.830 -30.384 1.00 49.44 93 LEU A O 1
ATOM 693 N N . ALA A 1 94 ? 36.477 -12.130 -29.629 1.00 50.94 94 ALA A N 1
ATOM 694 C CA . ALA A 1 94 ? 37.721 -12.619 -30.223 1.00 50.94 94 ALA A CA 1
ATOM 695 C C . ALA A 1 94 ? 38.987 -12.028 -29.575 1.00 50.94 94 ALA A C 1
ATOM 697 O O . ALA A 1 94 ? 39.230 -10.830 -29.606 1.00 50.94 94 ALA A O 1
ATOM 698 N N . ALA A 1 95 ? 39.826 -12.955 -29.100 1.00 49.09 95 ALA A N 1
ATOM 699 C CA . ALA A 1 95 ? 41.282 -12.868 -28.971 1.00 49.09 95 ALA A CA 1
ATOM 700 C C . ALA A 1 95 ? 41.879 -11.899 -27.930 1.00 49.09 95 ALA A C 1
ATOM 702 O O . ALA A 1 95 ? 42.264 -10.786 -28.253 1.00 49.09 95 ALA A O 1
ATOM 703 N N . ASP A 1 96 ? 42.125 -12.416 -26.721 1.00 44.88 96 ASP A N 1
ATOM 704 C CA . ASP A 1 96 ? 43.514 -12.582 -26.266 1.00 44.88 96 ASP A CA 1
ATOM 705 C C . ASP A 1 96 ? 43.576 -13.648 -25.159 1.00 44.88 96 ASP A C 1
ATOM 707 O O . ASP A 1 96 ? 43.282 -13.417 -23.988 1.00 44.88 96 ASP A O 1
ATOM 711 N N . ALA A 1 97 ? 43.874 -14.875 -25.578 1.00 51.34 97 ALA A N 1
ATOM 712 C CA . ALA A 1 97 ? 44.188 -15.996 -24.708 1.00 51.34 97 ALA A CA 1
ATOM 713 C C . ALA A 1 97 ? 45.552 -16.549 -25.131 1.00 51.34 97 ALA A C 1
ATOM 715 O O . ALA A 1 97 ? 45.612 -17.701 -25.541 1.00 51.34 97 ALA A O 1
ATOM 716 N N . ASP A 1 98 ? 46.611 -15.729 -25.109 1.00 51.78 98 ASP A N 1
ATOM 717 C CA . ASP A 1 98 ? 48.000 -16.223 -25.102 1.00 51.78 98 ASP A CA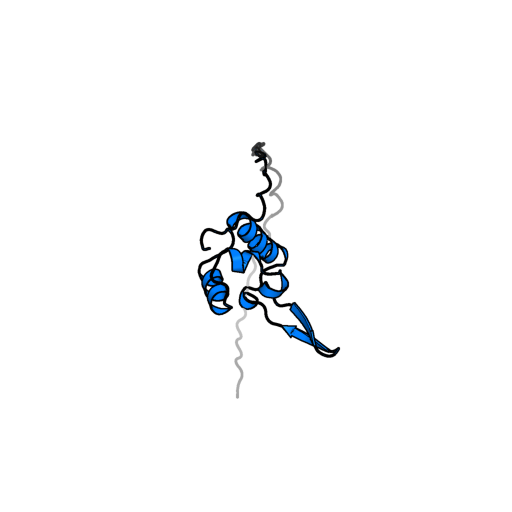 1
ATOM 718 C C . ASP A 1 98 ? 49.033 -15.139 -24.698 1.00 51.78 98 ASP A C 1
ATOM 720 O O . ASP A 1 98 ? 49.688 -14.543 -25.545 1.00 51.78 98 ASP A O 1
ATOM 724 N N . ALA A 1 99 ? 49.173 -14.873 -23.392 1.00 48.62 99 ALA A N 1
ATOM 725 C CA . ALA A 1 99 ? 50.369 -14.328 -22.714 1.00 48.62 99 ALA A CA 1
ATOM 726 C C . ALA A 1 99 ? 50.012 -14.184 -21.219 1.00 48.62 99 ALA A C 1
ATOM 728 O O . ALA A 1 99 ? 49.084 -13.465 -20.882 1.00 48.62 99 ALA A O 1
ATOM 729 N N . GLU A 1 100 ? 50.612 -14.817 -20.217 1.00 47.56 100 GLU A N 1
ATOM 730 C CA . GLU A 1 100 ? 51.925 -15.420 -20.060 1.00 47.56 100 GLU A CA 1
ATOM 731 C C . GLU A 1 100 ? 51.816 -16.309 -18.797 1.00 47.56 100 GLU A C 1
ATOM 733 O O . GLU A 1 100 ? 51.737 -15.808 -17.677 1.00 47.56 100 GLU A O 1
ATOM 738 N N . LEU A 1 101 ? 51.719 -17.633 -18.958 1.00 49.62 101 LEU A N 1
ATOM 739 C CA . LEU A 1 101 ? 51.742 -18.599 -17.847 1.00 49.62 101 LEU A CA 1
ATOM 740 C C . LEU A 1 101 ? 53.132 -19.248 -17.793 1.00 49.62 101 LEU A C 1
ATOM 742 O O . LEU A 1 101 ? 53.291 -20.442 -18.037 1.00 49.62 101 LEU A O 1
ATOM 746 N N . ALA A 1 102 ? 54.155 -18.435 -17.531 1.00 50.28 102 ALA A N 1
ATOM 747 C CA . ALA A 1 102 ? 55.542 -18.883 -17.462 1.00 50.28 102 ALA A CA 1
ATOM 748 C C . ALA A 1 102 ? 56.293 -18.218 -16.299 1.00 50.28 102 ALA A C 1
ATOM 750 O O . ALA A 1 102 ? 57.238 -17.482 -16.526 1.00 50.28 102 ALA A O 1
ATOM 751 N N . ASP A 1 103 ? 55.873 -18.485 -15.055 1.00 49.19 103 ASP A N 1
ATOM 752 C CA . ASP A 1 103 ? 56.804 -18.431 -13.909 1.00 49.19 103 ASP A CA 1
ATOM 753 C C . ASP A 1 103 ? 56.317 -19.234 -12.684 1.00 49.19 103 ASP A C 1
ATOM 755 O O . ASP A 1 103 ? 56.368 -18.807 -11.532 1.00 49.19 103 ASP A O 1
ATOM 759 N N . LEU A 1 104 ? 55.824 -20.451 -12.929 1.00 49.34 104 LEU A N 1
ATOM 760 C CA . LEU A 1 104 ? 55.732 -21.488 -11.895 1.00 49.34 104 LEU A CA 1
ATOM 761 C C . LEU A 1 104 ? 56.760 -22.572 -12.214 1.00 49.34 104 LEU A C 1
ATOM 763 O O . LEU A 1 104 ? 56.412 -23.690 -12.594 1.00 49.34 104 LEU A O 1
ATOM 767 N N . GLU A 1 105 ? 58.042 -22.227 -12.079 1.00 41.75 105 GLU A N 1
ATOM 768 C CA . GLU A 1 105 ? 59.091 -23.236 -12.026 1.00 41.75 105 GLU A CA 1
ATOM 769 C C . GLU A 1 105 ? 59.148 -23.848 -10.620 1.00 41.75 105 GLU A C 1
ATOM 771 O O . GLU A 1 105 ? 59.378 -23.206 -9.594 1.00 41.75 105 GLU A O 1
ATOM 776 N N . VAL A 1 106 ? 58.843 -25.137 -10.630 1.00 46.34 106 VAL A N 1
ATOM 777 C CA . VAL A 1 106 ? 58.883 -26.121 -9.560 1.00 46.34 106 VAL A CA 1
ATOM 778 C C . VAL A 1 106 ? 60.206 -26.069 -8.789 1.00 46.34 106 VAL A C 1
ATOM 780 O O . VAL A 1 106 ? 61.263 -26.393 -9.320 1.00 46.34 106 VAL A O 1
ATOM 783 N N . ALA A 1 107 ? 60.123 -25.796 -7.487 1.00 47.09 107 ALA A N 1
ATOM 784 C CA . ALA A 1 107 ? 61.116 -26.236 -6.512 1.00 47.09 107 ALA A CA 1
ATOM 785 C C . ALA A 1 107 ? 60.396 -26.958 -5.367 1.00 47.09 107 ALA A C 1
ATOM 787 O O . ALA A 1 107 ? 60.159 -26.395 -4.301 1.00 47.09 107 ALA A O 1
ATOM 788 N N . ASN A 1 108 ? 60.004 -28.210 -5.603 1.00 51.97 108 ASN A N 1
ATOM 789 C CA . ASN A 1 108 ? 59.715 -29.131 -4.512 1.00 51.97 108 ASN A CA 1
ATOM 790 C C . ASN A 1 108 ? 60.109 -30.559 -4.893 1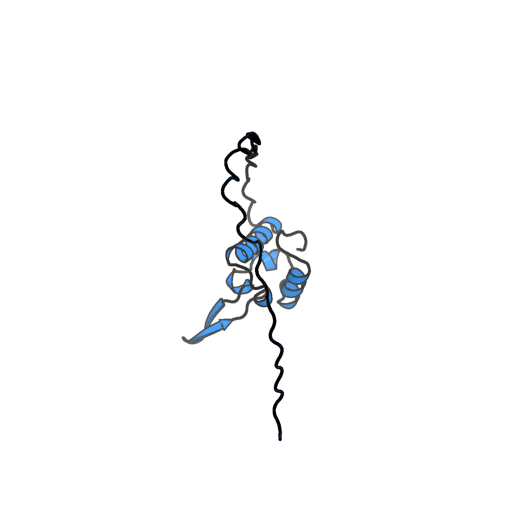.00 51.97 108 ASN A C 1
ATOM 792 O O . ASN A 1 108 ? 59.282 -31.338 -5.353 1.00 51.97 108 ASN A O 1
ATOM 796 N N . GLU A 1 109 ? 61.380 -30.875 -4.672 1.00 41.56 109 GLU A N 1
ATOM 797 C CA . GLU A 1 109 ? 61.883 -32.230 -4.454 1.00 41.56 109 GLU A CA 1
ATOM 798 C C . GLU A 1 109 ? 62.952 -32.118 -3.352 1.00 41.56 109 GLU A C 1
ATOM 800 O O . GLU A 1 109 ? 63.960 -31.440 -3.524 1.00 41.56 109 GLU A O 1
ATOM 805 N N . VAL A 1 110 ? 62.548 -32.394 -2.110 1.00 48.31 110 VAL A N 1
ATOM 806 C CA . VAL A 1 110 ? 62.721 -33.632 -1.315 1.00 48.31 110 VAL A CA 1
ATOM 807 C C . VAL A 1 110 ? 63.991 -33.654 -0.465 1.00 48.31 110 VAL A C 1
ATOM 809 O O . VAL A 1 110 ? 65.091 -33.697 -0.986 1.00 48.31 110 VAL A O 1
ATOM 812 N N . GLU A 1 111 ? 63.793 -33.712 0.853 1.00 39.53 111 GLU A N 1
ATOM 813 C CA . GLU A 1 111 ? 64.539 -34.490 1.861 1.00 39.53 111 GLU A CA 1
ATOM 814 C C . GLU A 1 111 ? 63.765 -34.263 3.180 1.00 39.53 111 GLU A C 1
ATOM 816 O O . GLU A 1 111 ? 63.517 -33.127 3.560 1.00 39.53 111 GLU A O 1
ATOM 821 N N . GLY A 1 112 ? 63.178 -35.233 3.878 1.00 33.00 112 GLY A N 1
ATOM 822 C CA . GLY A 1 112 ? 63.638 -36.582 4.172 1.00 33.00 112 GLY A CA 1
ATOM 823 C C . GLY A 1 112 ? 63.946 -36.651 5.676 1.00 33.00 112 GLY A C 1
ATOM 824 O O . GLY A 1 112 ? 64.878 -35.996 6.124 1.00 33.00 112 GLY A O 1
ATOM 825 N N . GLY A 1 113 ? 63.186 -37.444 6.444 1.00 33.91 113 GLY A N 1
ATOM 826 C CA . GLY A 1 113 ? 63.655 -37.988 7.732 1.00 33.91 113 GLY A CA 1
ATOM 827 C C . GLY A 1 113 ? 62.841 -37.669 8.994 1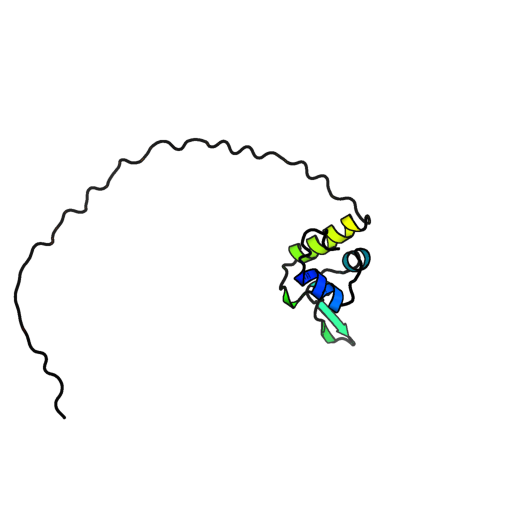.00 33.91 113 GLY A C 1
ATOM 828 O O . GLY A 1 113 ? 62.998 -36.614 9.593 1.00 33.91 113 GLY A O 1
ATOM 829 N N . GLU A 1 114 ? 62.012 -38.645 9.384 1.00 37.28 114 GLU A N 1
ATOM 830 C CA . GLU A 1 114 ? 61.735 -39.155 10.744 1.00 37.28 114 GLU A CA 1
ATOM 831 C C . GLU A 1 114 ? 62.097 -38.317 11.991 1.00 37.28 114 GLU A C 1
ATOM 833 O O . GLU A 1 114 ? 63.266 -38.055 12.258 1.00 37.28 114 GLU A O 1
ATOM 838 N N . ALA A 1 115 ? 61.109 -38.122 12.877 1.00 42.25 115 ALA A N 1
ATOM 839 C CA . ALA A 1 115 ? 61.177 -38.663 14.242 1.00 42.25 115 ALA A CA 1
ATOM 840 C C . ALA A 1 115 ? 59.794 -38.661 14.918 1.00 42.25 115 ALA A C 1
ATOM 842 O O . ALA A 1 115 ? 59.185 -37.624 15.173 1.00 42.25 115 ALA A O 1
ATOM 843 N N . ASP A 1 116 ? 59.350 -39.877 15.196 1.00 44.69 116 ASP A N 1
ATOM 844 C CA . ASP A 1 116 ? 58.298 -40.295 16.113 1.00 44.69 116 ASP A CA 1
ATOM 845 C C . ASP A 1 116 ? 58.550 -39.760 17.542 1.00 44.69 116 ASP A C 1
ATOM 847 O O . ASP A 1 116 ? 59.680 -39.852 18.026 1.00 44.69 116 ASP A O 1
ATOM 851 N N . ALA A 1 117 ? 57.523 -39.207 18.201 1.00 47.34 117 ALA A N 1
ATOM 852 C CA . ALA A 1 117 ? 57.339 -39.227 19.661 1.00 47.34 117 ALA A CA 1
ATOM 853 C C . ALA A 1 117 ? 56.004 -38.554 20.042 1.00 47.34 117 ALA A C 1
ATOM 855 O O . ALA A 1 117 ? 55.960 -37.393 20.456 1.00 47.34 117 ALA A O 1
ATOM 856 N N . ASP A 1 118 ? 54.906 -39.304 19.926 1.00 41.06 118 ASP A N 1
ATOM 857 C CA . ASP A 1 118 ? 53.691 -39.037 20.702 1.00 41.06 118 ASP A CA 1
ATOM 858 C C . ASP A 1 118 ? 53.982 -39.390 22.169 1.00 41.06 118 ASP A C 1
ATOM 860 O O . ASP A 1 118 ? 54.077 -40.558 22.543 1.00 41.06 118 ASP A O 1
ATOM 864 N N . ALA A 1 119 ? 54.187 -38.371 23.002 1.00 48.78 119 ALA A N 1
ATOM 865 C CA . ALA A 1 119 ? 54.144 -38.507 24.451 1.00 48.78 119 ALA A CA 1
ATOM 866 C C . ALA A 1 119 ? 52.807 -37.944 24.941 1.00 48.78 119 ALA A C 1
ATOM 868 O O . ALA A 1 119 ? 52.719 -36.812 25.420 1.00 48.78 119 ALA A O 1
ATOM 869 N N . THR A 1 120 ? 51.755 -38.749 24.787 1.00 55.56 120 THR A N 1
ATOM 870 C CA . THR A 1 120 ? 50.495 -38.581 25.508 1.00 55.56 120 THR A CA 1
ATOM 871 C C . THR A 1 120 ? 50.745 -38.569 27.022 1.00 55.56 120 THR A C 1
ATOM 873 O O . THR A 1 120 ? 51.370 -39.458 27.595 1.00 55.56 120 THR A O 1
ATOM 876 N N . THR A 1 121 ? 50.226 -37.510 27.633 1.00 53.00 121 THR A N 1
ATOM 877 C CA . THR A 1 121 ? 50.090 -37.175 29.051 1.00 53.00 121 THR A CA 1
ATOM 878 C C . THR A 1 121 ? 49.807 -38.356 29.993 1.00 53.00 121 THR A C 1
ATOM 880 O O . THR A 1 121 ? 48.821 -39.073 29.832 1.00 53.00 121 THR A O 1
ATOM 883 N N . GLU A 1 122 ? 50.628 -38.481 31.043 1.00 55.22 122 GLU A N 1
ATOM 884 C CA . GLU A 1 122 ? 50.345 -39.254 32.258 1.00 55.22 122 GLU A CA 1
ATOM 885 C C . GLU A 1 122 ? 49.581 -38.415 33.305 1.00 55.22 122 GLU A C 1
ATOM 887 O O . GLU A 1 122 ? 49.966 -37.277 33.578 1.00 55.22 122 GLU A O 1
ATOM 892 N N . GLN A 1 123 ? 48.605 -39.094 33.930 1.00 46.62 123 GLN A N 1
ATOM 893 C CA . GLN A 1 123 ? 47.921 -38.872 35.223 1.00 46.62 123 GLN A CA 1
ATOM 894 C C . GLN A 1 123 ? 46.880 -37.752 35.362 1.00 46.62 123 GLN A C 1
ATOM 896 O O . GLN A 1 123 ? 47.233 -36.554 35.384 1.00 46.62 123 GLN A O 1
#

Foldseek 3Di:
DCPQPLCDPVNQVLCVVVVQPDLVSLLPDDLCLAQWDWDQDPNDTHTGHHSNVVVVDDSVSSVSSNVSSCCVVVVDPDPPDDPPPPPPPPPDPDDDDDDDPPDPDDDDDDDDDDDDDDPPDDD